Protein AF-A0A957IJH5-F1 (afdb_monomer_lite)

Sequence (77 aa):
MSFRKITQLPALLVTLTCIGVVPAAWADMEQDRAEGIAWLLLHQNGDGSWGAGGSKVAATAEALAALRNSGADRGFL

Foldseek 3Di:
DDPPPPVVPVVVVVVVVCVPPVVVVVVVVLVVLVVLLVVLVVQQDPVRFDDDDPCGVVRRVVSVVSCVVSVVCVPPD

Secondary structure (DSSP, 8-state):
---TTGGGHHHHHHHHHHHHHHHHHHHHHHHHHHHHHHHHHHT--TTS--S-GGGHHHHHHHHHHHHHHTTTTTTT-

Structure (mmCIF, N/CA/C/O backbone):
data_AF-A0A957IJH5-F1
#
_entry.id   AF-A0A957IJH5-F1
#
loop_
_atom_site.group_PDB
_atom_site.id
_atom_site.type_symbol
_atom_site.label_atom_id
_atom_site.label_alt_id
_atom_site.label_comp_id
_atom_site.label_asym_id
_atom_site.label_entity_id
_atom_site.label_seq_id
_atom_site.pdbx_PDB_ins_code
_atom_site.Cartn_x
_atom_site.Cartn_y
_atom_site.Cartn_z
_atom_site.occupancy
_atom_site.B_iso_or_equiv
_atom_site.auth_seq_id
_atom_site.auth_comp_id
_atom_site.auth_asym_id
_atom_site.auth_atom_id
_atom_site.pdbx_PDB_model_num
ATOM 1 N N . MET A 1 1 ? -12.870 -15.663 62.203 1.00 42.97 1 MET A N 1
ATOM 2 C CA . MET A 1 1 ? -11.986 -14.903 61.289 1.00 42.97 1 MET A CA 1
ATOM 3 C C . MET A 1 1 ? -11.978 -15.590 59.930 1.00 42.97 1 MET A C 1
ATOM 5 O O . MET A 1 1 ? -11.568 -16.737 59.834 1.00 42.97 1 MET A O 1
ATOM 9 N N . SER A 1 2 ? -12.563 -14.939 58.920 1.00 50.53 2 SER A N 1
ATOM 10 C CA . SER A 1 2 ? -12.863 -15.500 57.595 1.00 50.53 2 SER A CA 1
ATOM 11 C C . SER A 1 2 ? -11.674 -15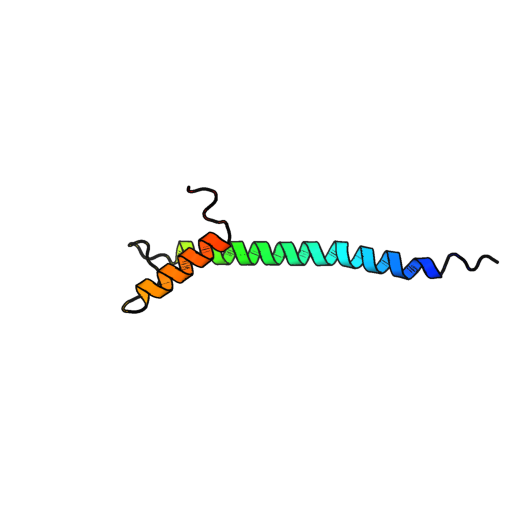.326 56.643 1.00 50.53 2 SER A C 1
ATOM 13 O O . SER A 1 2 ? -11.394 -14.215 56.205 1.00 50.53 2 SER A O 1
ATOM 15 N N . PHE A 1 3 ? -10.987 -16.424 56.320 1.00 52.16 3 PHE A N 1
ATOM 16 C CA . PHE A 1 3 ? -9.819 -16.459 55.422 1.00 52.16 3 PHE A CA 1
ATOM 17 C C . PHE A 1 3 ? -10.184 -16.591 53.928 1.00 52.16 3 PHE A C 1
ATOM 19 O O . PHE A 1 3 ? -9.310 -16.709 53.076 1.00 52.16 3 PHE A O 1
ATOM 26 N N . ARG A 1 4 ? -11.480 -16.564 53.578 1.00 52.12 4 ARG A N 1
ATOM 27 C CA . ARG A 1 4 ? -11.964 -16.838 52.210 1.00 52.12 4 ARG A CA 1
ATOM 28 C C . ARG A 1 4 ? -11.912 -15.648 51.239 1.00 52.12 4 ARG A C 1
ATOM 30 O O . ARG A 1 4 ? -12.153 -15.847 50.057 1.00 52.12 4 ARG A O 1
ATOM 37 N N . LYS A 1 5 ? -11.608 -14.424 51.693 1.00 49.75 5 LYS A N 1
ATOM 38 C CA . LYS A 1 5 ? -11.631 -13.223 50.825 1.00 49.75 5 LYS A CA 1
ATOM 39 C C . LYS A 1 5 ? -10.320 -12.944 50.070 1.00 49.75 5 LYS A C 1
ATOM 41 O O . LYS A 1 5 ? -10.348 -12.210 49.091 1.00 49.75 5 LYS A O 1
ATOM 46 N N . ILE A 1 6 ? -9.185 -13.507 50.493 1.00 51.09 6 ILE A N 1
ATOM 47 C CA . ILE A 1 6 ? -7.853 -13.067 50.023 1.00 51.09 6 ILE A CA 1
ATOM 48 C C . ILE A 1 6 ? -7.403 -13.779 48.734 1.00 51.09 6 ILE A C 1
ATOM 50 O O . ILE A 1 6 ? -6.690 -13.195 47.925 1.00 51.09 6 ILE A O 1
ATOM 54 N N . THR A 1 7 ? -7.882 -14.994 48.464 1.00 46.97 7 THR A N 1
ATOM 55 C CA . THR A 1 7 ? -7.536 -15.746 47.242 1.00 46.97 7 THR A CA 1
ATOM 56 C C . THR A 1 7 ? -8.348 -15.355 46.004 1.00 46.97 7 THR A C 1
ATOM 58 O O . THR A 1 7 ? -8.072 -15.863 44.922 1.00 46.97 7 THR A O 1
ATOM 61 N N . GLN A 1 8 ? -9.317 -14.439 46.118 1.00 52.06 8 GLN A N 1
ATOM 62 C CA . GLN A 1 8 ? -10.109 -13.957 44.972 1.00 52.06 8 GLN A CA 1
ATOM 63 C C . GLN A 1 8 ? -9.523 -12.703 44.295 1.00 52.06 8 GLN A C 1
ATOM 65 O O . GLN A 1 8 ? -10.012 -12.282 43.250 1.00 52.06 8 GLN A O 1
ATOM 70 N N . LEU A 1 9 ? -8.457 -12.122 44.855 1.00 49.31 9 LEU A N 1
ATOM 71 C CA . LEU A 1 9 ? -7.816 -10.905 44.349 1.00 49.31 9 LEU A CA 1
ATOM 72 C C . LEU A 1 9 ? -6.999 -11.049 43.041 1.00 49.31 9 LEU A C 1
ATOM 74 O O . LEU A 1 9 ? -6.999 -10.084 42.279 1.00 49.31 9 LEU A O 1
ATOM 78 N N . PRO A 1 10 ? -6.354 -12.184 42.687 1.00 52.09 10 PRO A N 1
ATOM 79 C CA . PRO A 1 10 ? -5.575 -12.237 41.445 1.00 52.09 10 PRO A CA 1
ATOM 80 C C . PRO A 1 10 ? -6.447 -12.399 40.187 1.00 52.09 10 PRO A C 1
ATOM 82 O O . PRO A 1 10 ? -6.050 -11.964 39.110 1.00 52.09 10 PRO A O 1
ATOM 85 N N . ALA A 1 11 ? -7.656 -12.962 40.302 1.00 47.75 11 ALA A N 1
ATOM 86 C CA . ALA A 1 11 ? -8.557 -13.151 39.158 1.00 47.75 11 ALA A CA 1
ATOM 87 C C . ALA A 1 11 ? -9.185 -11.830 38.658 1.00 47.75 11 ALA A C 1
ATOM 89 O O . ALA A 1 11 ? -9.431 -11.659 37.464 1.00 47.75 11 ALA A O 1
ATOM 90 N N . LEU A 1 12 ? -9.405 -10.869 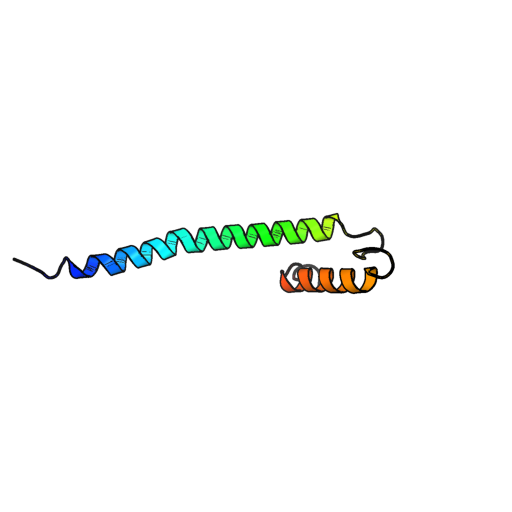39.562 1.00 50.53 12 LEU A N 1
ATOM 91 C CA . LEU A 1 12 ? -9.935 -9.538 39.237 1.00 50.53 12 LEU A CA 1
ATOM 92 C C . LEU A 1 12 ? -8.884 -8.621 38.590 1.00 50.53 12 LEU A C 1
ATOM 94 O O . LEU A 1 12 ? -9.228 -7.763 37.785 1.00 50.53 12 LEU A O 1
ATOM 98 N N . LEU A 1 13 ? -7.599 -8.823 38.900 1.00 51.34 13 LEU A N 1
ATOM 99 C CA . LEU A 1 13 ? -6.517 -8.008 38.344 1.00 51.34 13 LEU A CA 1
ATOM 100 C C . LEU A 1 13 ? -6.156 -8.423 36.907 1.00 51.34 13 LEU A C 1
ATOM 102 O O . LEU A 1 13 ? -5.901 -7.563 36.071 1.00 51.34 13 LEU A O 1
ATOM 106 N N . VAL A 1 14 ? -6.195 -9.728 36.605 1.00 52.91 14 VAL A N 1
ATOM 107 C CA . VAL A 1 14 ? -5.913 -10.270 35.259 1.00 52.91 14 VAL A CA 1
ATOM 108 C C . VAL A 1 14 ? -7.038 -9.965 34.264 1.00 52.91 14 VAL A C 1
ATOM 110 O O . VAL A 1 14 ? -6.784 -9.736 33.087 1.00 52.91 14 VAL A O 1
ATOM 113 N N . THR A 1 15 ? -8.291 -9.920 34.719 1.00 55.44 15 THR A N 1
ATOM 114 C CA . THR A 1 15 ? -9.414 -9.536 33.847 1.00 55.44 15 THR A CA 1
ATOM 115 C C . THR A 1 15 ? -9.389 -8.043 33.511 1.00 55.44 15 THR A C 1
ATOM 117 O O . THR A 1 15 ? -9.665 -7.675 32.371 1.00 55.44 15 THR A O 1
ATOM 120 N N . LEU A 1 16 ? -8.982 -7.181 34.450 1.00 53.00 16 LEU A N 1
ATOM 121 C CA . LEU A 1 16 ? -8.888 -5.734 34.229 1.00 53.00 16 LEU A CA 1
ATOM 122 C C . LEU A 1 16 ? -7.733 -5.339 33.289 1.00 53.00 16 LEU A C 1
ATOM 124 O O . LEU A 1 16 ? -7.890 -4.418 32.489 1.00 53.00 16 LEU A O 1
ATOM 128 N N . THR A 1 17 ? -6.596 -6.046 33.323 1.00 55.62 17 THR A N 1
ATOM 129 C CA . THR A 1 17 ? -5.478 -5.788 32.395 1.00 55.62 17 THR A CA 1
ATOM 130 C C . THR A 1 17 ? -5.824 -6.150 30.950 1.00 55.62 17 THR A C 1
ATOM 132 O O . THR A 1 17 ? -5.445 -5.417 30.036 1.00 55.62 17 THR A O 1
ATOM 135 N N . CYS A 1 18 ? -6.610 -7.207 30.724 1.00 52.53 18 CYS A N 1
ATOM 136 C CA . CYS A 1 18 ? -7.108 -7.538 29.388 1.00 52.53 18 CYS A CA 1
ATOM 137 C C . CYS A 1 18 ? -8.097 -6.490 28.847 1.00 52.53 18 CYS A C 1
ATOM 139 O O . CYS A 1 18 ? -8.104 -6.239 27.649 1.00 52.53 18 CYS A O 1
ATOM 141 N N . ILE A 1 19 ? -8.894 -5.839 29.701 1.00 58.09 19 ILE A N 1
ATOM 142 C CA . ILE A 1 19 ? -9.896 -4.854 29.253 1.00 58.09 19 ILE A CA 1
ATOM 143 C C . ILE A 1 19 ? -9.257 -3.521 28.832 1.00 58.09 19 ILE A C 1
ATOM 145 O O . ILE A 1 19 ? -9.806 -2.851 27.971 1.00 58.09 19 ILE A O 1
ATOM 149 N N . GLY A 1 20 ? -8.115 -3.118 29.398 1.00 57.31 20 GLY A N 1
ATOM 150 C CA . GLY A 1 20 ? -7.461 -1.847 29.042 1.00 57.31 20 GLY A CA 1
ATOM 151 C C . GLY A 1 20 ? -6.437 -1.946 27.906 1.00 57.31 20 GLY A C 1
ATOM 152 O O . GLY A 1 20 ? -6.361 -1.054 27.066 1.00 57.31 20 GLY A O 1
ATOM 153 N N . VAL A 1 21 ? -5.654 -3.031 27.864 1.00 58.81 21 VAL A N 1
ATOM 154 C CA . VAL A 1 21 ? -4.534 -3.181 26.913 1.00 58.81 21 VAL A CA 1
ATOM 155 C C . VAL A 1 21 ? -4.993 -3.730 25.562 1.00 58.81 21 VAL A C 1
ATOM 157 O O . VAL A 1 21 ? -4.487 -3.306 24.527 1.00 58.81 21 VAL A O 1
ATOM 160 N N . VAL A 1 22 ? -5.969 -4.644 25.547 1.00 60.94 22 VAL A N 1
ATOM 161 C CA . VAL A 1 22 ? -6.457 -5.254 24.298 1.00 60.94 22 VAL A CA 1
ATOM 162 C C . VAL A 1 22 ? -7.145 -4.229 23.384 1.00 60.94 22 VAL A C 1
ATOM 164 O O . VAL A 1 22 ? -6.833 -4.227 22.195 1.00 60.94 22 VAL A O 1
ATOM 167 N N . PRO A 1 23 ? -8.004 -3.311 23.877 1.00 65.81 23 PRO A N 1
ATOM 168 C CA . PRO A 1 23 ? -8.624 -2.317 23.003 1.00 65.81 23 PRO A CA 1
ATOM 169 C C . PRO A 1 23 ? -7.633 -1.294 22.448 1.00 65.81 23 PRO A C 1
ATOM 171 O O . PRO A 1 23 ? -7.778 -0.897 21.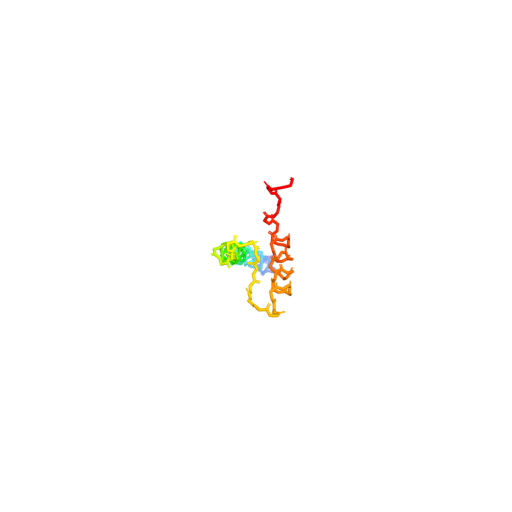299 1.00 65.81 23 PRO A O 1
ATOM 174 N N . ALA A 1 24 ? -6.631 -0.883 23.234 1.00 65.12 24 ALA A N 1
ATOM 175 C CA . ALA A 1 24 ? -5.601 0.045 22.769 1.00 65.12 24 ALA A CA 1
ATOM 176 C C . ALA A 1 24 ? -4.754 -0.585 21.653 1.00 65.12 24 ALA A C 1
ATOM 178 O O . ALA A 1 24 ? -4.614 0.002 20.588 1.00 65.12 24 ALA A O 1
ATOM 179 N N . ALA A 1 25 ? -4.307 -1.831 21.843 1.00 68.06 25 ALA A N 1
ATOM 180 C CA . ALA A 1 25 ? -3.574 -2.562 20.812 1.00 68.06 25 ALA A CA 1
ATOM 181 C C . ALA A 1 25 ? -4.398 -2.752 19.524 1.00 68.06 25 ALA A C 1
ATOM 183 O O . ALA A 1 25 ? -3.858 -2.655 18.427 1.00 68.06 25 ALA A O 1
ATOM 184 N N . TRP A 1 26 ? -5.709 -2.999 19.629 1.00 71.00 26 TRP A N 1
ATOM 185 C CA . TRP A 1 26 ? -6.582 -3.078 18.452 1.00 71.00 26 TRP A CA 1
ATOM 186 C C . TRP A 1 26 ? -6.781 -1.730 17.757 1.00 71.00 26 TRP A C 1
ATOM 188 O O . TRP A 1 26 ? -6.881 -1.704 16.532 1.00 71.00 26 TRP A O 1
ATOM 198 N N . ALA A 1 27 ? -6.832 -0.630 18.510 1.00 75.19 27 ALA A N 1
ATOM 199 C CA . ALA A 1 27 ? -6.931 0.708 17.940 1.00 75.19 27 ALA A CA 1
ATOM 200 C C . ALA A 1 27 ? -5.663 1.073 17.154 1.00 75.19 27 ALA A C 1
ATOM 202 O O . ALA A 1 27 ? -5.772 1.541 16.023 1.00 75.19 27 ALA A O 1
ATOM 203 N N . ASP A 1 28 ? -4.484 0.775 17.706 1.00 84.94 28 ASP A N 1
ATOM 204 C CA . ASP A 1 28 ? -3.198 1.011 17.040 1.00 84.94 28 ASP A CA 1
ATOM 205 C C . ASP A 1 28 ? -3.083 0.182 15.749 1.00 84.94 28 ASP A C 1
ATOM 207 O O . ASP A 1 28 ? -2.753 0.713 14.693 1.00 84.94 28 ASP A O 1
ATOM 211 N N . MET A 1 29 ? -3.465 -1.101 15.787 1.00 85.25 29 MET A N 1
ATOM 212 C CA . MET A 1 29 ? -3.461 -1.970 14.600 1.00 85.25 29 MET A CA 1
ATOM 213 C C . MET A 1 29 ? -4.400 -1.480 13.490 1.00 85.25 29 MET A C 1
ATOM 215 O O . MET A 1 29 ? -4.077 -1.588 12.306 1.00 85.25 29 MET A O 1
ATOM 219 N N . GLU A 1 30 ? -5.584 -0.985 13.853 1.00 88.56 30 GLU A N 1
ATOM 220 C CA . GLU A 1 30 ? -6.539 -0.441 12.888 1.00 88.56 30 GLU A CA 1
ATOM 221 C C . GLU A 1 30 ? -6.034 0.872 12.283 1.00 88.56 30 GLU A C 1
ATOM 223 O O . G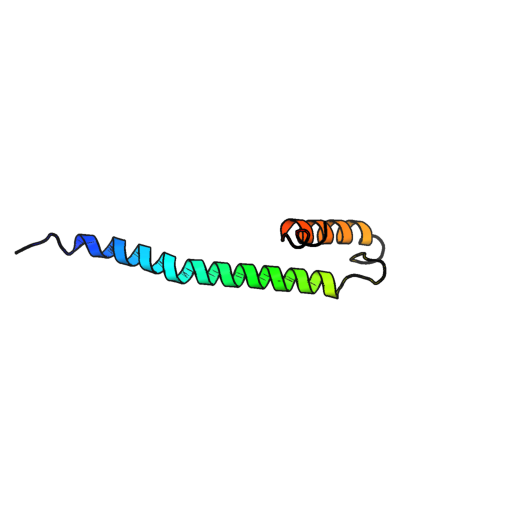LU A 1 30 ? -6.201 1.104 11.082 1.00 88.56 30 GLU A O 1
ATOM 228 N N . GLN A 1 31 ? -5.370 1.699 13.089 1.00 91.00 31 GLN A N 1
ATOM 229 C CA . GLN A 1 31 ? -4.753 2.926 12.613 1.00 91.00 31 GLN A CA 1
ATOM 230 C C . GLN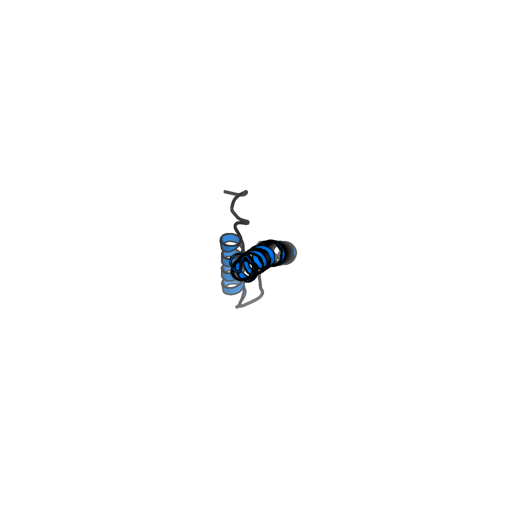 A 1 31 ? -3.580 2.644 11.665 1.00 91.00 31 GLN A C 1
ATOM 232 O O . GLN A 1 31 ? -3.579 3.166 10.551 1.00 91.00 31 GLN A O 1
ATOM 237 N N . ASP A 1 32 ? -2.664 1.742 12.025 1.00 92.88 32 ASP A N 1
ATOM 238 C CA . ASP A 1 32 ? -1.560 1.307 11.158 1.00 92.88 32 ASP A CA 1
ATOM 239 C C . ASP A 1 32 ? -2.081 0.751 9.822 1.00 92.88 32 ASP A C 1
ATOM 241 O O . ASP A 1 32 ? -1.554 1.045 8.743 1.00 92.88 32 ASP A O 1
ATOM 245 N N . ARG A 1 33 ? -3.169 -0.034 9.871 1.00 93.69 33 ARG A N 1
ATOM 246 C CA . ARG A 1 33 ? -3.840 -0.557 8.674 1.00 93.69 33 ARG A CA 1
ATOM 247 C C . ARG A 1 33 ? -4.376 0.578 7.798 1.00 93.69 33 ARG A C 1
ATOM 249 O O . ARG A 1 33 ? -4.183 0.545 6.580 1.00 93.69 33 ARG A O 1
ATOM 256 N N . ALA A 1 34 ? -5.056 1.559 8.391 1.00 94.00 34 ALA A N 1
ATOM 257 C CA . ALA A 1 34 ? -5.622 2.699 7.673 1.00 94.00 34 ALA A CA 1
ATOM 258 C C . ALA A 1 34 ? -4.532 3.574 7.033 1.00 94.00 34 ALA A C 1
ATOM 260 O O . ALA A 1 34 ? -4.655 3.952 5.865 1.00 94.00 34 ALA A O 1
ATOM 261 N N . GLU A 1 35 ? -3.443 3.836 7.757 1.00 96.25 35 GLU A N 1
ATOM 262 C CA . GLU A 1 35 ? -2.288 4.587 7.260 1.00 96.25 35 GLU A CA 1
ATOM 263 C C . GLU A 1 35 ? -1.603 3.862 6.093 1.00 96.25 35 GLU A C 1
ATOM 265 O O . GLU A 1 35 ? -1.321 4.477 5.061 1.00 96.25 35 GLU A O 1
ATOM 270 N N . GLY A 1 36 ? -1.420 2.541 6.192 1.00 96.06 36 GLY A N 1
ATOM 271 C CA . GLY A 1 36 ? -0.861 1.728 5.109 1.00 96.06 36 GLY A CA 1
ATOM 272 C C . GLY A 1 36 ? -1.712 1.752 3.834 1.00 96.06 36 GLY A C 1
ATOM 273 O O . GLY A 1 36 ? -1.179 1.895 2.731 1.00 96.06 36 GLY A O 1
ATOM 274 N N . ILE A 1 37 ? -3.042 1.672 3.964 1.00 96.31 37 ILE A N 1
ATOM 275 C CA . ILE A 1 37 ? -3.962 1.800 2.820 1.00 96.31 37 ILE A CA 1
ATOM 276 C C . ILE A 1 37 ? -3.845 3.189 2.193 1.00 96.31 37 ILE A C 1
ATOM 278 O O . ILE A 1 37 ? -3.708 3.299 0.974 1.00 96.31 37 ILE A O 1
ATOM 282 N N . ALA A 1 38 ? -3.885 4.244 3.009 1.00 96.56 38 ALA A N 1
ATOM 283 C CA . ALA A 1 38 ? -3.782 5.617 2.527 1.00 96.56 38 ALA A CA 1
ATOM 284 C C . ALA A 1 38 ? -2.468 5.845 1.769 1.00 96.56 38 ALA A C 1
ATOM 286 O O . ALA A 1 38 ? -2.471 6.449 0.695 1.00 96.56 38 ALA A O 1
ATOM 287 N N . TRP A 1 39 ? -1.358 5.302 2.277 1.00 97.38 39 TRP A N 1
ATOM 288 C CA . TRP A 1 39 ? -0.066 5.374 1.607 1.00 97.38 39 TRP A CA 1
ATOM 289 C C . TRP A 1 39 ? -0.094 4.690 0.237 1.00 97.38 39 TRP A C 1
ATOM 291 O O . TRP A 1 39 ? 0.352 5.289 -0.743 1.00 97.38 39 TRP A O 1
ATOM 301 N N . LEU A 1 40 ? -0.650 3.476 0.143 1.00 97.12 40 LEU A N 1
ATOM 302 C CA . LEU A 1 40 ? -0.751 2.752 -1.127 1.00 97.12 40 LEU A CA 1
ATOM 303 C C . LEU A 1 40 ? -1.577 3.532 -2.153 1.00 97.12 40 LEU A C 1
ATOM 305 O O . LEU A 1 40 ? -1.139 3.676 -3.291 1.00 97.12 40 LEU A O 1
ATOM 309 N N . LEU A 1 41 ? -2.730 4.075 -1.756 1.00 95.31 41 LEU A N 1
ATOM 310 C CA . LEU A 1 41 ? -3.593 4.851 -2.650 1.00 95.31 41 LEU A CA 1
ATOM 311 C C . LEU A 1 41 ? -2.927 6.152 -3.117 1.00 95.31 41 LEU A C 1
ATOM 313 O O . LEU A 1 41 ? -3.018 6.496 -4.293 1.00 95.31 41 LEU A O 1
ATOM 317 N N . LEU A 1 42 ? -2.229 6.856 -2.222 1.00 97.69 42 LEU A N 1
ATOM 318 C CA . LEU A 1 42 ? -1.548 8.111 -2.548 1.00 97.69 42 LEU A CA 1
ATOM 319 C C . LEU A 1 42 ? -0.375 7.918 -3.521 1.00 97.69 42 LEU A C 1
ATOM 321 O O . LEU A 1 42 ? -0.094 8.801 -4.326 1.00 97.69 42 LEU A O 1
ATOM 325 N N . HIS A 1 43 ? 0.310 6.776 -3.446 1.00 97.06 43 HIS A N 1
ATOM 326 C CA . HIS A 1 43 ? 1.510 6.488 -4.239 1.00 97.06 43 HIS A CA 1
ATOM 327 C C . HIS A 1 43 ? 1.241 5.572 -5.438 1.00 97.06 43 HIS A C 1
ATOM 329 O O . HIS A 1 43 ? 2.180 5.028 -6.025 1.00 97.06 43 HIS A O 1
ATOM 335 N N . GLN A 1 44 ? -0.027 5.389 -5.812 1.00 97.69 44 GLN A N 1
ATOM 336 C CA . GLN A 1 44 ? -0.369 4.726 -7.060 1.00 97.69 44 GLN A CA 1
ATOM 337 C C . GLN A 1 44 ? 0.081 5.601 -8.238 1.00 97.69 44 GLN A C 1
ATOM 339 O O . GLN A 1 44 ? -0.184 6.803 -8.288 1.00 97.69 44 GLN A O 1
ATOM 344 N N . ASN A 1 45 ? 0.766 4.999 -9.206 1.00 98.00 45 ASN A N 1
ATOM 345 C CA . ASN A 1 45 ? 1.121 5.691 -10.439 1.00 98.00 45 ASN A CA 1
ATOM 346 C C . ASN A 1 45 ? -0.150 6.056 -11.230 1.00 98.00 45 ASN A C 1
ATOM 348 O O . ASN A 1 45 ? -1.186 5.407 -11.103 1.00 98.00 45 ASN A O 1
ATOM 352 N N . GLY A 1 46 ? -0.058 7.029 -12.142 1.00 97.50 46 GLY A N 1
ATOM 353 C CA . GLY A 1 46 ? -1.200 7.434 -12.979 1.00 97.50 46 GLY A CA 1
ATOM 354 C C . GLY A 1 46 ? -1.755 6.337 -13.906 1.00 97.50 46 GLY A C 1
ATOM 355 O O . GLY A 1 46 ? -2.864 6.474 -14.410 1.00 97.50 46 GLY A O 1
ATOM 356 N N . ASP A 1 47 ? -1.006 5.251 -14.123 1.00 96.12 47 ASP A N 1
ATOM 357 C CA . ASP A 1 47 ? -1.433 4.059 -14.872 1.00 96.12 47 ASP A CA 1
ATOM 358 C C . ASP A 1 47 ? -2.096 2.983 -13.983 1.00 96.12 47 ASP A C 1
ATOM 360 O O . ASP A 1 47 ? -2.451 1.913 -14.473 1.00 96.12 47 ASP A O 1
ATOM 364 N N . GLY A 1 48 ? -2.241 3.241 -12.679 1.00 96.31 48 GLY A N 1
ATOM 365 C CA . GLY A 1 48 ? -2.802 2.311 -11.697 1.00 96.31 48 GLY A CA 1
ATOM 366 C C . GLY A 1 48 ? -1.798 1.319 -11.093 1.00 96.31 48 GLY A C 1
ATOM 367 O O . GLY A 1 48 ? -2.162 0.549 -10.204 1.00 96.31 48 GLY A O 1
ATOM 368 N N . SER A 1 49 ? -0.543 1.312 -11.549 1.00 97.69 49 SER A N 1
ATOM 369 C CA . SER A 1 49 ? 0.497 0.406 -11.045 1.00 97.69 49 SER A CA 1
ATOM 370 C C . SER A 1 49 ? 1.224 0.953 -9.813 1.00 97.69 49 SER A C 1
ATOM 372 O O . SER A 1 49 ? 1.167 2.145 -9.511 1.00 97.69 49 SER A O 1
ATOM 374 N N . TRP A 1 50 ? 2.010 0.092 -9.169 1.00 98.31 50 TRP A N 1
ATOM 375 C CA . TRP A 1 50 ? 3.032 0.480 -8.193 1.00 98.31 50 TRP A CA 1
ATOM 376 C C . TRP A 1 50 ? 4.432 0.097 -8.681 1.00 98.31 50 TRP A C 1
ATOM 378 O O . TRP A 1 50 ? 4.600 -0.792 -9.517 1.00 98.31 50 TRP A O 1
ATOM 388 N N . GLY A 1 51 ? 5.454 0.772 -8.149 1.00 96.44 51 GLY A N 1
ATOM 389 C CA . GLY A 1 51 ? 6.854 0.548 -8.516 1.00 96.44 51 GLY A CA 1
ATOM 390 C C . GLY A 1 51 ? 7.236 1.130 -9.882 1.00 96.44 51 GLY A C 1
ATOM 391 O O . GLY A 1 51 ? 6.500 1.916 -10.483 1.00 96.44 51 GLY A O 1
ATOM 392 N N . ALA A 1 52 ? 8.420 0.758 -10.376 1.00 95.94 52 ALA A N 1
ATOM 393 C CA . ALA A 1 52 ? 8.994 1.308 -11.603 1.00 95.94 52 ALA A CA 1
ATOM 394 C C . ALA A 1 52 ? 9.871 0.283 -12.340 1.00 95.94 52 ALA A C 1
ATOM 396 O O . ALA A 1 52 ? 10.441 -0.625 -11.739 1.00 95.94 52 ALA A O 1
ATOM 397 N N . GLY A 1 53 ? 10.000 0.439 -13.661 1.00 95.62 53 GLY A N 1
ATOM 398 C CA . GLY A 1 53 ? 10.833 -0.438 -14.489 1.00 95.62 53 GLY A CA 1
ATOM 399 C C . GLY A 1 53 ? 10.473 -1.921 -14.334 1.00 95.62 53 GLY A C 1
ATOM 400 O O . GLY A 1 53 ? 9.299 -2.288 -14.345 1.00 95.62 53 GLY A O 1
ATOM 401 N N . GLY A 1 54 ? 11.491 -2.773 -14.173 1.00 95.12 54 GLY A N 1
ATOM 402 C CA . GLY A 1 54 ? 11.325 -4.227 -14.075 1.00 95.12 54 GLY A CA 1
ATOM 403 C C . GLY A 1 54 ? 10.593 -4.725 -12.822 1.00 95.12 54 GLY A C 1
ATOM 404 O O . GLY A 1 54 ? 10.094 -5.845 -12.835 1.00 95.12 54 GLY A O 1
ATOM 405 N N . SER A 1 55 ? 10.476 -3.918 -11.759 1.00 96.00 55 SER A N 1
ATOM 406 C CA . SER A 1 55 ? 9.767 -4.321 -10.533 1.00 96.00 55 SER A CA 1
ATOM 407 C C . SER A 1 55 ? 8.269 -4.012 -10.561 1.00 96.00 55 SER A C 1
ATOM 409 O O . SER A 1 55 ? 7.547 -4.466 -9.676 1.00 96.00 55 SER A O 1
ATOM 411 N N . LYS A 1 56 ? 7.782 -3.282 -11.577 1.00 97.25 56 LYS A N 1
ATOM 412 C CA . LYS A 1 56 ? 6.399 -2.779 -11.647 1.00 97.25 56 LYS A CA 1
ATOM 413 C C . LYS A 1 56 ? 5.355 -3.887 -11.469 1.00 97.25 56 LYS A C 1
ATOM 415 O O . LYS A 1 56 ? 4.385 -3.707 -10.741 1.00 97.25 56 LYS A O 1
ATOM 420 N N . VAL A 1 57 ? 5.561 -5.049 -12.092 1.00 97.81 57 VAL A N 1
ATOM 421 C CA . VAL A 1 57 ? 4.620 -6.180 -11.992 1.00 97.81 57 VAL A CA 1
ATOM 422 C C . VAL A 1 57 ? 4.576 -6.740 -10.568 1.00 97.81 57 VAL A C 1
ATOM 424 O O . VAL A 1 57 ? 3.491 -6.882 -10.010 1.00 97.81 57 VAL A O 1
ATOM 427 N N . ALA A 1 58 ? 5.737 -7.013 -9.967 1.00 98.06 58 ALA A N 1
ATOM 428 C CA . ALA A 1 58 ? 5.819 -7.562 -8.614 1.00 98.06 58 ALA A CA 1
ATOM 429 C C . ALA A 1 58 ? 5.252 -6.585 -7.573 1.00 98.06 58 ALA A C 1
ATOM 431 O O . ALA A 1 58 ? 4.378 -6.958 -6.797 1.00 98.06 58 ALA A O 1
ATOM 432 N N . ALA A 1 59 ? 5.655 -5.312 -7.635 1.00 98.06 59 ALA A N 1
ATOM 433 C CA . ALA A 1 59 ? 5.168 -4.277 -6.727 1.00 98.06 59 ALA A CA 1
ATOM 434 C C . ALA A 1 59 ? 3.649 -4.067 -6.846 1.00 98.06 59 ALA A C 1
ATOM 436 O O . ALA A 1 59 ? 2.963 -3.896 -5.843 1.00 98.06 59 ALA A O 1
ATOM 437 N N . THR A 1 60 ? 3.101 -4.129 -8.065 1.00 98.25 60 THR A N 1
ATOM 438 C CA . THR A 1 60 ? 1.648 -4.047 -8.271 1.00 98.25 60 THR A CA 1
ATOM 439 C C . THR A 1 60 ? 0.932 -5.260 -7.676 1.00 98.25 60 THR A C 1
ATOM 441 O O . THR A 1 60 ? -0.098 -5.100 -7.027 1.00 98.25 60 THR A O 1
ATOM 444 N N . ALA A 1 61 ? 1.472 -6.469 -7.850 1.00 97.94 61 ALA A N 1
ATOM 445 C CA . ALA A 1 61 ? 0.891 -7.676 -7.264 1.00 97.94 61 ALA A CA 1
ATOM 446 C C . ALA A 1 61 ? 0.888 -7.624 -5.726 1.00 97.94 61 ALA A C 1
ATOM 448 O O . ALA A 1 61 ? -0.124 -7.947 -5.105 1.00 97.94 61 ALA A O 1
ATOM 449 N N . GLU A 1 62 ? 1.983 -7.165 -5.118 1.00 97.81 62 GLU A N 1
ATOM 450 C CA . GLU A 1 62 ? 2.102 -6.995 -3.667 1.00 97.81 62 GLU A CA 1
ATOM 451 C C . GLU A 1 62 ? 1.141 -5.928 -3.131 1.00 97.81 62 GLU A C 1
ATOM 453 O O . GLU A 1 62 ? 0.432 -6.180 -2.156 1.00 97.81 62 GLU A O 1
ATOM 458 N N . ALA A 1 63 ? 1.042 -4.774 -3.7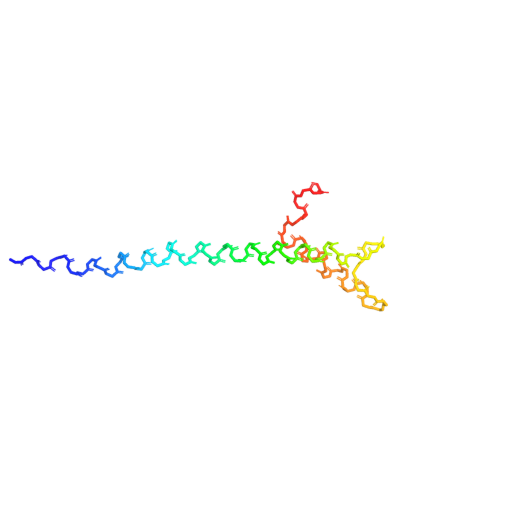98 1.00 97.19 63 ALA A N 1
ATOM 459 C CA . ALA A 1 63 ? 0.110 -3.713 -3.422 1.00 97.19 63 ALA A CA 1
ATOM 460 C C . ALA A 1 63 ? -1.351 -4.191 -3.476 1.00 97.19 63 ALA A C 1
ATOM 462 O O . ALA A 1 63 ? -2.116 -3.976 -2.534 1.00 97.19 63 ALA A O 1
ATOM 463 N N . LEU A 1 64 ? -1.736 -4.905 -4.539 1.00 96.19 64 LEU A N 1
ATOM 464 C CA . LEU A 1 64 ? -3.080 -5.473 -4.659 1.00 96.19 64 LEU A CA 1
ATOM 465 C C . LEU A 1 64 ? -3.351 -6.542 -3.595 1.00 96.19 64 LEU A C 1
ATOM 467 O O . LEU A 1 64 ? -4.445 -6.577 -3.032 1.00 96.19 64 LEU A O 1
ATOM 471 N N . ALA A 1 65 ? -2.375 -7.400 -3.292 1.00 96.19 65 ALA A N 1
ATOM 472 C CA . ALA A 1 65 ? -2.508 -8.387 -2.225 1.00 96.19 65 ALA A CA 1
ATOM 473 C C . ALA A 1 65 ? -2.690 -7.714 -0.855 1.00 96.19 65 ALA A C 1
ATOM 475 O O . ALA A 1 65 ? -3.569 -8.112 -0.091 1.00 96.19 65 ALA A O 1
ATOM 476 N N . ALA A 1 66 ? -1.921 -6.661 -0.565 1.00 95.56 66 ALA A N 1
ATOM 477 C CA . ALA A 1 66 ? -2.048 -5.890 0.668 1.00 95.56 66 ALA A CA 1
ATOM 478 C C . ALA A 1 66 ? -3.431 -5.227 0.795 1.00 95.56 66 ALA A C 1
ATOM 480 O O . ALA A 1 66 ? -4.064 -5.339 1.844 1.00 95.56 66 ALA A O 1
ATOM 481 N N . LEU A 1 67 ? -3.941 -4.607 -0.277 1.00 94.56 67 LEU A N 1
ATOM 482 C CA . LEU A 1 67 ? -5.270 -3.980 -0.292 1.00 94.56 67 LEU A CA 1
ATOM 483 C C . LEU A 1 67 ? -6.412 -4.992 -0.104 1.00 94.56 67 LEU A C 1
ATOM 485 O O . LEU A 1 67 ? -7.378 -4.709 0.602 1.00 94.56 67 LEU A O 1
ATOM 489 N N . ARG A 1 68 ? -6.301 -6.190 -0.690 1.00 94.19 68 ARG A N 1
ATOM 490 C CA . ARG A 1 68 ? -7.274 -7.275 -0.471 1.00 94.19 68 ARG A CA 1
ATOM 491 C C . ARG A 1 68 ? -7.233 -7.793 0.962 1.00 94.19 68 ARG A C 1
ATOM 493 O O . ARG A 1 68 ? -8.268 -7.946 1.605 1.00 94.19 68 ARG A O 1
ATOM 500 N N . ASN A 1 69 ? -6.036 -8.032 1.490 1.00 92.94 69 ASN A N 1
ATOM 501 C CA . ASN A 1 69 ? -5.864 -8.551 2.847 1.00 92.94 69 ASN A CA 1
ATOM 502 C C . ASN A 1 69 ? -6.290 -7.539 3.916 1.00 92.94 69 ASN A C 1
ATOM 504 O O . ASN A 1 69 ? -6.743 -7.936 4.988 1.00 92.94 69 ASN A O 1
ATOM 508 N N . SER A 1 70 ? -6.196 -6.242 3.621 1.00 92.00 70 SER A N 1
ATOM 509 C CA . SER A 1 70 ? -6.684 -5.191 4.510 1.00 92.00 70 SER A CA 1
ATOM 510 C C . SER A 1 70 ? -8.210 -5.039 4.486 1.00 92.00 70 SER A C 1
ATOM 512 O O . SER A 1 70 ? -8.756 -4.331 5.331 1.00 92.00 70 SER A O 1
ATOM 514 N N . GLY A 1 71 ? -8.907 -5.694 3.550 1.00 89.62 71 GLY A N 1
ATOM 515 C CA . GLY A 1 71 ? -10.352 -5.576 3.354 1.00 89.62 71 GLY A CA 1
ATOM 516 C C . GLY A 1 71 ? -10.789 -4.261 2.705 1.00 89.62 71 GLY A C 1
ATOM 517 O O . GLY A 1 71 ? -11.981 -3.954 2.724 1.00 89.62 71 GLY A O 1
ATOM 518 N N . ALA A 1 72 ? -9.857 -3.484 2.141 1.00 83.12 72 ALA A N 1
ATOM 519 C CA . ALA A 1 72 ? -10.156 -2.236 1.437 1.00 83.12 72 ALA A CA 1
ATOM 520 C C . ALA A 1 72 ? -10.920 -2.457 0.116 1.00 83.12 72 ALA A C 1
ATOM 522 O O . ALA A 1 72 ? -11.508 -1.522 -0.421 1.00 83.12 72 ALA A O 1
ATOM 523 N N . ASP A 1 73 ? -10.951 -3.688 -0.399 1.00 72.31 73 ASP A N 1
ATOM 524 C CA . ASP A 1 73 ? -11.717 -4.076 -1.585 1.00 72.31 73 ASP A CA 1
ATOM 525 C C . ASP A 1 73 ? -13.220 -4.280 -1.313 1.00 72.31 73 ASP A C 1
ATOM 527 O O . ASP A 1 73 ? -14.013 -4.283 -2.254 1.00 72.31 73 ASP A O 1
ATOM 531 N N . ARG A 1 74 ? -13.648 -4.368 -0.042 1.00 64.94 74 ARG A N 1
ATOM 532 C CA . ARG A 1 74 ? -15.045 -4.651 0.360 1.00 64.94 74 ARG A CA 1
ATOM 533 C C . ARG A 1 74 ? -16.055 -3.507 0.142 1.00 64.94 74 ARG A C 1
ATOM 535 O O . ARG A 1 74 ? -17.146 -3.549 0.701 1.00 64.94 74 ARG A O 1
ATOM 542 N N . GLY A 1 75 ? -15.715 -2.501 -0.660 1.00 54.28 75 GLY A N 1
ATOM 543 C CA . GLY A 1 75 ? -16.611 -1.405 -1.055 1.00 54.28 75 GLY A CA 1
ATOM 544 C C . GLY A 1 75 ? -16.606 -1.081 -2.552 1.00 54.28 75 GLY A C 1
ATOM 545 O O . GLY A 1 75 ? -17.292 -0.149 -2.962 1.00 54.28 75 GLY A O 1
ATOM 546 N N . PHE A 1 76 ? -15.837 -1.821 -3.360 1.00 51.81 76 PHE A N 1
ATOM 547 C CA . PHE A 1 76 ? -15.618 -1.532 -4.786 1.00 51.81 76 PHE A CA 1
ATOM 548 C C . PHE A 1 76 ? -15.921 -2.722 -5.717 1.00 51.81 76 PHE A C 1
ATOM 550 O O . PHE A 1 76 ? -15.685 -2.619 -6.921 1.00 51.81 76 PHE A O 1
ATOM 557 N N . LEU A 1 77 ? -16.429 -3.835 -5.172 1.00 48.47 77 LEU A N 1
ATOM 558 C CA . LEU A 1 77 ? -16.877 -5.030 -5.898 1.00 48.47 77 LEU A CA 1
ATOM 559 C C . LEU A 1 77 ? -18.338 -5.342 -5.572 1.00 48.47 77 LEU A C 1
ATOM 561 O O . LEU A 1 77 ? -18.712 -5.174 -4.389 1.00 48.47 77 LEU A O 1
#

pLDDT: mean 78.8, std 20.12, range [42.97, 98.31]

Radius of gyration: 22.83 Å; chains: 1; bounding box: 28×25×76 Å